Protein AF-A0A3C0AX82-F1 (afdb_monomer)

Mean predicted aligned error: 7.78 Å

Solvent-accessible surface area (backbone atoms only — not comparable to full-atom values): 6079 Å² total; per-residue (Å²): 130,89,79,73,82,56,58,38,62,89,52,76,78,35,49,57,33,24,29,49,48,14,40,53,54,25,50,51,54,48,53,48,40,73,76,58,63,91,77,52,83,68,46,59,60,52,42,52,51,49,24,62,49,28,20,62,46,29,37,50,49,29,51,50,50,53,49,48,45,17,44,72,74,45,71,63,38,55,89,70,49,61,42,45,60,70,49,53,38,49,35,60,68,49,49,60,51,54,51,50,52,51,52,53,50,54,64,66,71,74,112

Structure (mmCIF, N/CA/C/O backbone):
data_AF-A0A3C0AX82-F1
#
_entry.id   AF-A0A3C0AX82-F1
#
loop_
_atom_site.group_PDB
_atom_site.id
_atom_site.type_symbol
_atom_site.label_atom_id
_atom_site.label_alt_id
_atom_site.label_comp_id
_atom_site.label_asym_id
_atom_site.label_entity_id
_atom_site.label_seq_id
_atom_site.pdbx_PDB_ins_code
_atom_site.Cartn_x
_atom_site.Cartn_y
_atom_site.Cartn_z
_atom_site.occupancy
_atom_site.B_iso_or_equiv
_atom_site.auth_seq_id
_atom_site.auth_comp_id
_atom_site.auth_asym_id
_atom_site.auth_atom_id
_atom_site.pdbx_PDB_model_num
ATOM 1 N N . MET A 1 1 ? 0.454 -14.428 26.352 1.00 38.12 1 MET A N 1
ATOM 2 C CA . MET A 1 1 ? 1.310 -13.287 25.955 1.00 38.12 1 MET A CA 1
ATOM 3 C C . MET A 1 1 ? 0.393 -12.098 25.739 1.00 38.12 1 MET A C 1
ATOM 5 O O . MET A 1 1 ? -0.574 -12.239 25.002 1.00 38.12 1 MET A O 1
ATOM 9 N N . ALA A 1 2 ? 0.595 -11.007 26.477 1.00 38.47 2 ALA A N 1
ATOM 10 C CA . ALA A 1 2 ? -0.322 -9.872 26.532 1.00 38.47 2 ALA A CA 1
ATOM 11 C C . ALA A 1 2 ? -0.467 -9.200 25.154 1.00 38.47 2 ALA A C 1
ATOM 13 O O . ALA A 1 2 ? 0.408 -8.457 24.718 1.00 38.47 2 ALA A O 1
ATOM 14 N N . SER A 1 3 ? -1.576 -9.483 24.466 1.00 45.34 3 SER A N 1
ATOM 15 C CA . SER A 1 3 ? -2.014 -8.754 23.276 1.00 45.34 3 SER A CA 1
ATOM 16 C C . SER A 1 3 ? -2.615 -7.428 23.740 1.00 45.34 3 SER A C 1
ATOM 18 O O . SER A 1 3 ? -3.822 -7.289 23.919 1.00 45.34 3 SER A O 1
ATOM 20 N N . GLY A 1 4 ? -1.747 -6.463 24.043 1.00 49.22 4 GLY A N 1
ATOM 21 C CA . GLY A 1 4 ? -2.165 -5.073 24.159 1.00 49.22 4 GLY A CA 1
ATOM 22 C C . GLY A 1 4 ? -2.664 -4.638 22.788 1.00 49.22 4 GLY A C 1
ATOM 23 O O . GLY A 1 4 ? -1.871 -4.504 21.857 1.00 49.22 4 GLY A O 1
ATOM 24 N N . SER A 1 5 ? -3.980 -4.491 22.644 1.00 58.19 5 SER A N 1
ATOM 25 C CA . SER A 1 5 ? -4.619 -3.957 21.443 1.00 58.19 5 SER A CA 1
ATOM 26 C C . SER A 1 5 ? -4.150 -2.513 21.229 1.00 58.19 5 SER A C 1
ATOM 28 O O . SER A 1 5 ? -4.819 -1.566 21.638 1.00 58.19 5 SER A O 1
ATOM 30 N N . ASN A 1 6 ? -3.002 -2.342 20.567 1.00 77.81 6 ASN A N 1
ATOM 31 C CA . ASN A 1 6 ? -2.493 -1.068 20.047 1.00 77.81 6 ASN A CA 1
ATOM 32 C C . ASN A 1 6 ? -3.287 -0.661 18.796 1.00 77.81 6 ASN A C 1
ATOM 34 O O . ASN A 1 6 ? -2.723 -0.397 17.729 1.00 77.81 6 ASN A O 1
ATOM 38 N N . SER A 1 7 ? -4.611 -0.696 18.919 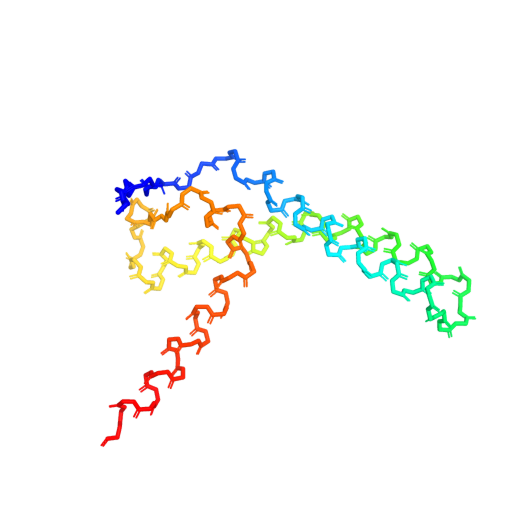1.00 84.75 7 SER A N 1
ATOM 39 C CA . SER A 1 7 ? -5.534 -0.236 17.897 1.00 84.75 7 SER A CA 1
ATOM 40 C C . SER A 1 7 ? -5.528 1.282 17.928 1.00 84.75 7 SER A C 1
ATOM 42 O O . SER A 1 7 ? -5.768 1.901 18.962 1.00 84.75 7 SER A O 1
ATOM 44 N N . VAL A 1 8 ? -5.189 1.879 16.797 1.00 91.44 8 VAL A N 1
ATOM 45 C CA . VAL A 1 8 ? -5.045 3.324 16.641 1.00 91.44 8 VAL A CA 1
ATOM 46 C C . VAL A 1 8 ? -5.840 3.775 15.427 1.00 91.44 8 VAL A C 1
ATOM 48 O O . VAL A 1 8 ? -6.063 3.005 14.489 1.00 91.44 8 VAL A O 1
ATOM 51 N N . HIS A 1 9 ? -6.267 5.034 15.432 1.00 90.94 9 HIS A N 1
ATOM 52 C CA . HIS A 1 9 ? -6.838 5.664 14.245 1.00 90.94 9 HIS A CA 1
ATOM 53 C C . HIS A 1 9 ? -5.760 5.930 13.200 1.00 90.94 9 HIS A C 1
ATOM 55 O O . HIS A 1 9 ? -4.564 5.961 13.509 1.00 90.94 9 HIS A O 1
ATOM 61 N N . PHE A 1 10 ? -6.196 6.186 11.968 1.00 89.69 10 PHE A N 1
ATOM 62 C CA . PHE A 1 10 ? -5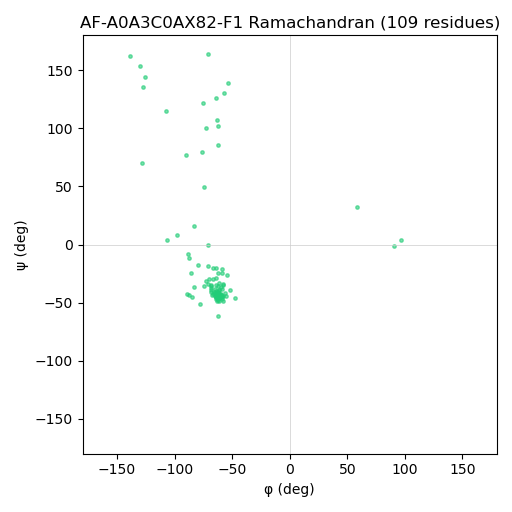.295 6.647 10.928 1.00 89.69 10 PHE A CA 1
ATOM 63 C C . PHE A 1 10 ? -4.576 7.933 11.361 1.00 89.69 10 PHE A C 1
ATOM 65 O O . PHE A 1 10 ? -5.180 8.911 11.802 1.00 89.69 10 PHE A O 1
ATOM 72 N N . GLN A 1 11 ? -3.257 7.934 11.209 1.00 91.69 11 GLN A N 1
ATOM 73 C CA . GLN A 1 11 ? -2.386 9.072 11.459 1.00 91.69 11 GLN A CA 1
ATOM 74 C C . GLN A 1 11 ? -1.548 9.322 10.210 1.00 91.69 11 GLN A C 1
ATOM 76 O O . GLN A 1 11 ? -1.076 8.383 9.571 1.00 91.69 11 GLN A O 1
ATOM 81 N N . LYS A 1 12 ? -1.270 10.595 9.906 1.00 89.94 12 LYS A N 1
ATOM 82 C CA . LYS A 1 12 ? -0.464 10.985 8.734 1.00 89.94 12 LYS A CA 1
ATOM 83 C C . LYS A 1 12 ? 0.909 10.303 8.694 1.00 89.94 12 LYS A C 1
ATOM 85 O O . LYS A 1 12 ? 1.441 10.071 7.616 1.00 89.94 12 LYS A O 1
ATOM 90 N N . LYS A 1 13 ? 1.456 9.916 9.853 1.00 91.56 13 LYS A N 1
ATOM 91 C CA . LYS A 1 13 ? 2.715 9.167 9.953 1.00 91.56 13 LYS A CA 1
ATOM 92 C C . LYS A 1 13 ? 2.690 7.820 9.222 1.00 91.56 13 LYS A C 1
ATOM 94 O O . LYS A 1 13 ? 3.754 7.321 8.906 1.00 91.56 13 LYS A O 1
ATOM 99 N N . PHE A 1 14 ? 1.526 7.228 8.947 1.00 92.88 14 PHE A N 1
ATOM 100 C CA . PHE A 1 14 ? 1.431 5.961 8.211 1.00 92.88 14 PHE A CA 1
ATOM 101 C C . PHE A 1 14 ? 1.574 6.128 6.697 1.00 92.88 14 PHE A C 1
ATOM 103 O O . PHE A 1 14 ? 1.929 5.168 6.019 1.00 92.88 14 PHE A O 1
ATOM 110 N N . LEU A 1 15 ? 1.408 7.351 6.176 1.00 93.56 15 LEU A N 1
ATOM 111 C CA . LEU A 1 15 ? 1.640 7.658 4.761 1.00 93.56 15 LEU A CA 1
ATOM 112 C C . LEU A 1 15 ? 3.073 7.317 4.338 1.00 93.56 15 LEU A C 1
ATOM 114 O O . LEU A 1 15 ? 3.281 6.840 3.227 1.00 93.56 15 LEU A O 1
ATOM 118 N N . ILE A 1 16 ? 4.054 7.495 5.236 1.00 93.12 16 ILE A N 1
ATOM 119 C CA . ILE A 1 16 ? 5.441 7.098 4.956 1.00 93.12 16 ILE A CA 1
ATOM 120 C C . ILE A 1 16 ? 5.564 5.585 4.767 1.00 93.12 16 ILE A C 1
ATOM 122 O O . ILE A 1 16 ? 6.328 5.138 3.924 1.00 93.12 16 ILE A O 1
ATOM 126 N N . GLY A 1 17 ? 4.771 4.797 5.499 1.00 92.06 17 GLY A N 1
ATOM 127 C CA . GLY A 1 17 ? 4.705 3.348 5.339 1.00 92.06 17 GLY A CA 1
ATOM 128 C C . GLY A 1 17 ? 4.222 2.958 3.954 1.00 92.06 17 GLY A C 1
ATOM 129 O O . GLY A 1 17 ? 4.821 2.109 3.306 1.00 92.06 17 GLY A O 1
ATOM 130 N N . TRP A 1 18 ? 3.183 3.636 3.470 1.00 95.56 18 TRP A N 1
ATOM 131 C CA . TRP A 1 18 ? 2.624 3.386 2.142 1.00 95.56 18 TRP A CA 1
ATOM 132 C C . TRP A 1 18 ? 3.589 3.812 1.037 1.00 95.56 18 TRP A C 1
ATOM 134 O O . TRP A 1 18 ? 3.763 3.088 0.064 1.00 95.56 18 TRP A O 1
ATOM 144 N N . ALA A 1 19 ? 4.284 4.935 1.213 1.00 93.00 19 ALA A N 1
ATOM 145 C CA . ALA A 1 19 ? 5.337 5.359 0.295 1.00 93.00 19 ALA A CA 1
ATOM 146 C C . ALA A 1 19 ? 6.500 4.347 0.251 1.00 93.00 19 ALA A C 1
ATOM 148 O O . ALA A 1 19 ? 6.944 3.970 -0.833 1.00 93.00 19 ALA A O 1
ATOM 149 N N . ILE A 1 20 ? 6.952 3.860 1.416 1.00 93.75 20 ILE A N 1
ATOM 150 C CA . ILE A 1 20 ? 7.987 2.819 1.518 1.00 93.75 20 ILE A CA 1
ATOM 151 C C . ILE A 1 20 ? 7.516 1.528 0.847 1.00 93.75 20 ILE A C 1
ATOM 153 O O . ILE A 1 20 ? 8.287 0.925 0.109 1.00 93.75 20 ILE A O 1
ATOM 157 N N . LEU A 1 21 ? 6.260 1.118 1.038 1.00 93.38 21 LEU A N 1
ATOM 158 C CA . LEU A 1 21 ? 5.698 -0.029 0.324 1.00 93.38 21 LEU A CA 1
ATOM 159 C C . LEU A 1 21 ? 5.767 0.164 -1.192 1.00 93.38 21 LEU A C 1
ATOM 161 O O . LEU A 1 21 ? 6.238 -0.731 -1.887 1.00 93.38 21 LEU A O 1
ATOM 165 N N . GLY A 1 22 ? 5.342 1.323 -1.702 1.00 91.75 22 GLY A N 1
ATOM 166 C CA . GLY A 1 22 ? 5.424 1.634 -3.131 1.00 91.75 22 GLY A CA 1
ATOM 167 C C . GLY A 1 22 ? 6.854 1.514 -3.662 1.00 91.75 22 GLY A C 1
ATOM 168 O O . GLY A 1 22 ? 7.073 0.907 -4.708 1.00 91.75 22 GLY A O 1
ATOM 169 N N . LEU A 1 23 ? 7.833 1.996 -2.892 1.00 92.62 23 LEU A N 1
ATOM 170 C CA . LEU A 1 23 ? 9.254 1.854 -3.207 1.00 92.62 23 LEU A CA 1
ATOM 171 C C . LEU A 1 23 ? 9.716 0.389 -3.185 1.00 92.62 23 LEU A C 1
ATOM 173 O O . LEU A 1 23 ? 10.414 -0.028 -4.102 1.00 92.62 23 LEU A O 1
ATOM 177 N N . VAL A 1 24 ? 9.316 -0.409 -2.191 1.00 92.88 24 VAL A N 1
ATOM 178 C CA . VAL A 1 24 ? 9.662 -1.841 -2.108 1.00 92.88 24 VAL A CA 1
ATOM 179 C C . VAL A 1 24 ? 9.101 -2.614 -3.304 1.00 92.88 24 VAL A C 1
ATOM 181 O O . VAL A 1 24 ? 9.829 -3.394 -3.916 1.00 92.88 24 VAL A O 1
ATOM 184 N N . PHE A 1 25 ? 7.843 -2.368 -3.685 1.00 89.94 25 PHE A N 1
ATOM 185 C CA . PHE A 1 25 ? 7.244 -2.971 -4.880 1.00 89.94 25 PHE A CA 1
ATOM 186 C C . PHE A 1 25 ? 7.964 -2.538 -6.158 1.00 89.94 25 PHE A C 1
ATOM 188 O O . PHE A 1 25 ? 8.300 -3.382 -6.987 1.00 89.94 25 PHE A O 1
ATOM 195 N N . GLY A 1 26 ? 8.248 -1.242 -6.300 1.00 88.56 26 GLY A N 1
ATOM 196 C CA . GLY A 1 26 ? 8.972 -0.721 -7.456 1.00 88.56 26 GLY A CA 1
ATOM 197 C C . GLY A 1 26 ? 10.382 -1.302 -7.578 1.00 88.56 26 GLY A C 1
ATOM 198 O O . GLY A 1 26 ? 10.767 -1.756 -8.653 1.00 88.56 26 GLY A O 1
ATOM 199 N N . LEU A 1 27 ? 11.131 -1.379 -6.475 1.00 89.38 27 LEU A N 1
ATOM 200 C CA . LEU A 1 27 ? 12.445 -2.026 -6.455 1.00 89.38 27 LEU A CA 1
ATOM 201 C C . LEU A 1 27 ? 12.359 -3.512 -6.807 1.00 89.38 27 LEU A C 1
ATOM 203 O O . LEU A 1 27 ? 13.215 -4.001 -7.536 1.00 89.38 27 LEU A O 1
ATOM 207 N N . GLY A 1 28 ? 11.327 -4.222 -6.343 1.00 87.75 28 GLY A N 1
ATOM 208 C CA . GLY A 1 28 ? 11.091 -5.616 -6.725 1.00 87.75 28 GLY A CA 1
ATOM 209 C C . GLY A 1 28 ? 10.918 -5.792 -8.236 1.00 87.75 28 GLY A C 1
ATOM 210 O O . GLY A 1 28 ? 11.537 -6.681 -8.818 1.00 87.75 28 GLY A O 1
ATOM 211 N N . ILE A 1 29 ? 10.145 -4.912 -8.881 1.00 86.06 29 ILE A N 1
ATOM 212 C CA . ILE A 1 29 ? 9.954 -4.905 -10.343 1.00 86.06 29 ILE A CA 1
ATOM 213 C C . ILE A 1 29 ? 11.271 -4.595 -11.065 1.00 86.06 29 ILE A C 1
ATOM 215 O O . ILE A 1 29 ? 11.619 -5.259 -12.038 1.00 86.06 29 ILE A O 1
ATOM 219 N N . LEU A 1 30 ? 12.033 -3.622 -10.565 1.00 85.12 30 LEU A N 1
ATOM 220 C CA . LEU A 1 30 ? 13.323 -3.243 -11.137 1.00 85.12 30 LEU A CA 1
ATOM 221 C C . LEU A 1 30 ? 14.353 -4.372 -11.051 1.00 85.12 30 LEU A C 1
ATOM 223 O O . LEU A 1 30 ? 15.021 -4.668 -12.039 1.00 85.12 30 LEU A O 1
ATOM 227 N N . ILE A 1 31 ? 14.449 -5.037 -9.900 1.00 85.56 31 ILE A N 1
ATOM 228 C CA . ILE A 1 31 ? 15.314 -6.209 -9.723 1.00 85.56 31 ILE A CA 1
ATOM 229 C C . ILE A 1 31 ? 14.865 -7.348 -10.645 1.00 85.56 31 ILE A C 1
ATOM 231 O O . ILE A 1 31 ? 15.709 -7.998 -11.257 1.00 85.56 31 ILE A O 1
AT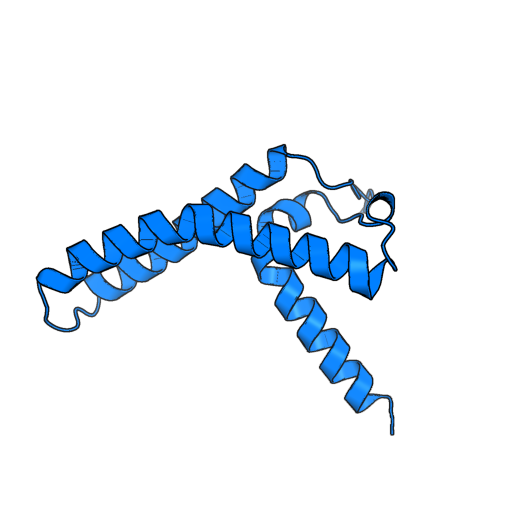OM 235 N N . TYR A 1 32 ? 13.555 -7.581 -10.772 1.00 84.25 32 TYR A N 1
ATOM 236 C CA . TYR A 1 32 ? 13.018 -8.626 -11.643 1.00 84.25 32 TYR A CA 1
ATOM 237 C C . TYR A 1 32 ? 13.435 -8.425 -13.106 1.00 84.25 32 TYR A C 1
ATOM 239 O O . TYR A 1 32 ? 13.947 -9.361 -13.722 1.00 84.25 32 TYR A O 1
ATOM 247 N N . GLU A 1 33 ? 13.315 -7.204 -13.633 1.00 81.88 33 GLU A N 1
ATOM 248 C CA . GLU A 1 33 ? 13.771 -6.909 -14.996 1.00 81.88 33 GLU A CA 1
ATOM 249 C C . GLU A 1 33 ? 15.289 -7.057 -15.141 1.00 81.88 33 GLU A C 1
ATOM 251 O O . GLU A 1 33 ? 15.765 -7.569 -16.150 1.00 81.88 33 GLU A O 1
ATOM 256 N N . MET A 1 34 ? 16.073 -6.649 -14.137 1.00 79.69 34 MET A N 1
ATOM 257 C CA . MET A 1 34 ? 17.531 -6.814 -14.184 1.00 79.69 34 MET A CA 1
ATOM 258 C C . MET A 1 34 ? 17.957 -8.286 -14.264 1.00 79.69 34 MET A C 1
ATOM 260 O O . MET A 1 34 ? 18.979 -8.588 -14.878 1.00 79.69 34 MET A O 1
ATOM 264 N N . ILE A 1 35 ? 17.198 -9.197 -13.647 1.00 83.19 35 ILE A N 1
ATOM 265 C CA . ILE A 1 35 ? 17.497 -10.637 -13.634 1.00 83.19 35 ILE A CA 1
ATOM 266 C C . ILE A 1 35 ? 16.999 -11.324 -14.911 1.00 83.19 35 ILE A C 1
ATOM 268 O O . ILE A 1 35 ? 17.660 -12.233 -15.412 1.00 83.19 35 ILE A O 1
ATOM 272 N N . SER A 1 36 ? 15.847 -10.907 -15.438 1.00 76.31 36 SER A N 1
ATOM 273 C CA . SER A 1 36 ? 15.231 -11.482 -16.637 1.00 76.31 36 SER A CA 1
ATOM 274 C C . SER A 1 36 ? 14.879 -10.382 -17.644 1.00 76.31 36 SER A C 1
ATOM 276 O O . SER A 1 36 ? 13.695 -10.106 -17.860 1.00 76.31 36 SER A O 1
ATOM 278 N N . PRO A 1 37 ? 15.888 -9.753 -18.272 1.00 71.12 37 PRO A N 1
ATOM 279 C CA . PRO A 1 37 ? 15.661 -8.622 -19.155 1.00 71.12 37 PRO A CA 1
ATOM 280 C C . PRO A 1 37 ? 14.852 -9.047 -20.377 1.00 71.12 37 PRO A C 1
ATOM 282 O O . PRO A 1 37 ? 15.241 -9.944 -21.127 1.00 71.12 37 PRO A O 1
ATOM 285 N N . SER A 1 38 ? 13.749 -8.345 -20.619 1.00 69.44 38 SER A N 1
ATOM 286 C CA . SER A 1 38 ? 12.865 -8.562 -21.770 1.00 69.44 38 SER A CA 1
ATOM 287 C C . SER A 1 38 ? 13.480 -8.127 -23.115 1.00 69.44 38 SER A C 1
ATOM 289 O O . SER A 1 38 ? 12.867 -8.299 -24.167 1.00 69.44 38 SER A O 1
ATOM 291 N N . GLY A 1 39 ? 14.713 -7.600 -23.104 1.00 61.25 39 GLY A N 1
ATOM 292 C CA . GLY A 1 39 ? 15.508 -7.290 -24.298 1.00 61.25 39 GLY A CA 1
ATOM 293 C C . GLY A 1 39 ? 15.452 -5.833 -24.776 1.00 61.25 39 GLY A C 1
ATOM 294 O O . GLY A 1 39 ? 16.067 -5.512 -25.790 1.00 61.25 39 GLY A O 1
ATOM 295 N N . SER A 1 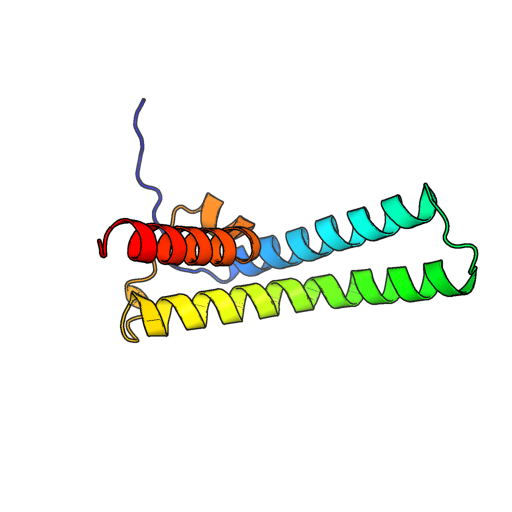40 ? 14.775 -4.929 -24.061 1.00 58.53 40 SER A N 1
ATOM 296 C CA . SER A 1 40 ? 14.703 -3.502 -24.411 1.00 58.53 40 SER A CA 1
ATOM 297 C C . SER A 1 40 ? 15.540 -2.639 -23.459 1.00 58.53 40 SER A C 1
ATOM 299 O O . SER A 1 40 ? 15.204 -2.496 -22.287 1.00 58.53 40 SER A O 1
ATOM 301 N N . PHE A 1 41 ? 16.604 -1.992 -23.955 1.00 53.88 41 PHE A N 1
ATOM 302 C CA . PHE A 1 41 ? 17.372 -0.987 -23.191 1.00 53.88 41 PHE A CA 1
ATOM 303 C C . PHE A 1 41 ? 16.535 0.261 -22.832 1.00 53.88 41 PHE A C 1
ATOM 305 O O . PHE A 1 41 ? 16.848 0.945 -21.859 1.00 53.88 41 PHE A O 1
ATOM 312 N N . ASN A 1 42 ? 15.431 0.517 -23.550 1.00 60.34 42 ASN A N 1
ATOM 313 C CA . ASN A 1 42 ? 14.421 1.510 -23.156 1.00 60.34 42 ASN A CA 1
ATOM 314 C C . ASN A 1 42 ? 13.591 1.062 -21.934 1.00 60.34 42 ASN A C 1
ATOM 316 O O . ASN A 1 42 ? 12.999 1.906 -21.265 1.00 60.34 42 ASN A O 1
ATOM 320 N N . GLY A 1 43 ? 13.586 -0.235 -21.605 1.00 64.12 43 GLY A N 1
ATOM 321 C CA . GLY A 1 43 ? 12.810 -0.805 -20.503 1.00 64.12 43 GLY A CA 1
ATOM 322 C C . GLY A 1 43 ? 13.302 -0.378 -19.120 1.00 64.12 43 GLY A C 1
ATOM 323 O O . GLY A 1 43 ? 12.490 -0.120 -18.241 1.00 64.12 43 GLY A O 1
ATOM 324 N N . ILE A 1 44 ? 14.613 -0.198 -18.914 1.00 71.62 44 ILE A N 1
ATOM 325 C CA . ILE A 1 44 ? 15.145 0.208 -17.596 1.00 71.62 44 ILE A CA 1
ATOM 326 C C . ILE A 1 44 ? 14.694 1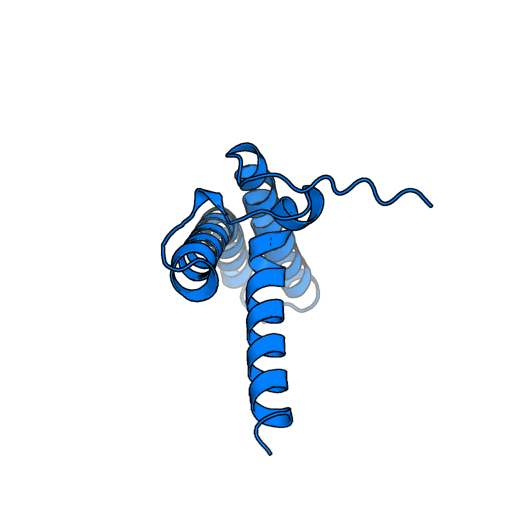.632 -17.237 1.00 71.62 44 ILE A C 1
ATOM 328 O O . ILE A 1 44 ? 14.293 1.882 -16.101 1.00 71.62 44 ILE A O 1
ATOM 332 N N . GLY A 1 45 ? 14.722 2.561 -18.200 1.00 74.06 45 GLY A N 1
ATOM 333 C CA . GLY A 1 45 ? 14.245 3.933 -17.995 1.00 74.06 45 GLY A CA 1
ATOM 334 C C . GLY A 1 45 ? 12.745 3.989 -17.695 1.00 74.06 45 GLY A C 1
ATOM 335 O O . GLY A 1 45 ? 12.321 4.695 -16.780 1.00 74.06 45 GLY A O 1
ATOM 336 N N . GLU A 1 46 ? 11.954 3.190 -18.410 1.00 78.12 46 GLU A N 1
ATOM 337 C CA . GLU A 1 46 ? 10.515 3.040 -18.178 1.00 78.12 46 GLU A CA 1
ATOM 338 C C . GLU A 1 46 ? 10.216 2.432 -16.801 1.00 78.12 46 GLU A C 1
ATOM 340 O O . GLU A 1 46 ? 9.344 2.907 -16.077 1.00 78.12 46 GLU A O 1
ATOM 345 N N . ILE A 1 47 ? 10.997 1.442 -16.373 1.00 79.25 47 ILE A N 1
ATOM 346 C CA . ILE A 1 47 ? 10.834 0.825 -15.058 1.00 79.25 47 ILE A CA 1
ATOM 347 C C . ILE A 1 47 ? 11.202 1.790 -13.940 1.00 79.25 47 ILE A C 1
ATOM 349 O O . ILE A 1 47 ? 10.469 1.864 -12.959 1.00 79.25 47 ILE A O 1
ATOM 353 N N . ILE A 1 48 ? 12.270 2.577 -14.079 1.00 82.56 48 ILE A N 1
ATOM 354 C CA . ILE A 1 48 ? 12.598 3.626 -13.103 1.00 82.56 48 ILE A CA 1
ATOM 355 C C . ILE A 1 48 ? 11.447 4.634 -12.999 1.00 82.56 48 ILE A C 1
ATOM 357 O O . ILE A 1 48 ? 11.050 4.990 -11.887 1.00 82.56 48 ILE A O 1
ATOM 361 N N . ALA A 1 49 ? 10.862 5.050 -14.127 1.00 82.94 49 ALA A N 1
ATOM 362 C CA . ALA A 1 49 ? 9.677 5.905 -14.122 1.00 82.94 49 ALA A CA 1
ATOM 363 C C . ALA A 1 49 ? 8.496 5.230 -13.397 1.00 82.94 49 ALA A C 1
ATOM 365 O O . ALA A 1 49 ? 7.857 5.858 -12.550 1.00 82.94 49 ALA A O 1
ATOM 366 N N . ASN A 1 50 ? 8.268 3.936 -13.633 1.00 82.50 50 ASN A N 1
ATOM 367 C CA . ASN A 1 50 ? 7.243 3.156 -12.939 1.00 82.50 50 ASN A CA 1
ATOM 368 C C . ASN A 1 50 ? 7.500 3.070 -11.425 1.00 82.50 50 ASN A C 1
ATOM 370 O O . ASN A 1 50 ? 6.565 3.238 -10.644 1.00 82.50 50 ASN A O 1
ATOM 374 N N . VAL A 1 51 ? 8.750 2.885 -10.985 1.00 84.69 51 VAL A N 1
ATOM 375 C CA . VAL A 1 51 ? 9.120 2.908 -9.557 1.00 84.69 51 VAL A CA 1
ATOM 376 C C . VAL A 1 51 ? 8.791 4.262 -8.931 1.00 84.69 51 VAL A C 1
ATOM 378 O O . VAL A 1 51 ? 8.199 4.311 -7.852 1.00 84.69 51 VAL A O 1
ATOM 381 N N . ILE A 1 52 ? 9.127 5.363 -9.610 1.00 87.31 52 ILE A N 1
ATOM 382 C CA . ILE A 1 52 ? 8.844 6.721 -9.123 1.00 87.31 52 ILE A CA 1
ATOM 383 C C . ILE A 1 52 ? 7.335 6.947 -8.988 1.00 87.31 52 ILE A C 1
ATOM 385 O O . ILE A 1 52 ? 6.902 7.534 -7.999 1.00 87.31 52 ILE A O 1
ATOM 389 N N . VAL A 1 53 ? 6.533 6.459 -9.938 1.00 88.75 53 VAL A N 1
ATOM 390 C CA . VAL A 1 53 ? 5.064 6.583 -9.920 1.00 88.75 53 VAL A CA 1
ATOM 391 C C . VAL A 1 53 ? 4.417 5.665 -8.875 1.00 88.75 53 VAL A C 1
ATOM 393 O O . VAL A 1 53 ? 3.403 6.032 -8.277 1.00 88.75 53 VAL A O 1
ATOM 396 N N . LEU A 1 54 ? 5.009 4.504 -8.584 1.00 89.50 54 LEU A N 1
ATOM 397 C CA . LEU A 1 54 ? 4.492 3.559 -7.589 1.00 89.50 54 LEU A CA 1
ATOM 398 C C . LEU A 1 54 ? 4.498 4.115 -6.164 1.00 89.50 54 LEU A C 1
ATOM 400 O O . LEU A 1 54 ? 3.634 3.746 -5.371 1.00 89.50 54 LEU A O 1
ATOM 404 N N . ILE A 1 55 ? 5.417 5.022 -5.830 1.00 89.50 55 ILE A N 1
ATOM 405 C CA . ILE A 1 55 ? 5.485 5.648 -4.500 1.00 89.50 55 ILE A CA 1
ATOM 406 C C . ILE A 1 55 ? 4.214 6.470 -4.195 1.00 89.50 55 ILE A C 1
ATOM 408 O O . ILE A 1 55 ? 3.494 6.115 -3.256 1.00 89.50 55 ILE A O 1
ATOM 412 N N . PRO A 1 56 ? 3.870 7.531 -4.957 1.00 92.44 56 PRO A N 1
ATOM 413 C CA . PRO A 1 56 ? 2.613 8.248 -4.763 1.00 92.44 56 PRO A CA 1
ATOM 414 C C . PRO A 1 56 ? 1.399 7.378 -5.112 1.00 92.44 56 PRO A C 1
ATOM 416 O O . PRO A 1 56 ? 0.352 7.528 -4.482 1.00 92.44 56 PRO A O 1
ATOM 419 N N . GLY A 1 57 ? 1.538 6.434 -6.050 1.00 91.19 57 GLY A N 1
ATOM 420 C CA . GLY A 1 57 ? 0.488 5.477 -6.398 1.00 91.19 57 GLY A CA 1
ATOM 421 C C . GLY A 1 57 ? 0.047 4.630 -5.205 1.00 91.19 57 GLY A C 1
ATOM 422 O O . GLY A 1 57 ? -1.149 4.511 -4.946 1.00 91.19 57 GLY A O 1
ATOM 423 N N . MET A 1 58 ? 0.992 4.116 -4.416 1.00 94.12 58 MET A N 1
ATOM 424 C CA . MET A 1 58 ? 0.696 3.321 -3.222 1.00 94.12 58 MET A CA 1
ATOM 425 C C . MET A 1 58 ? 0.049 4.159 -2.113 1.00 94.12 58 MET A C 1
ATOM 427 O O . MET A 1 58 ? -0.848 3.686 -1.413 1.00 94.12 58 MET A O 1
ATOM 431 N N . VAL A 1 59 ? 0.450 5.426 -1.978 1.00 93.62 59 VAL A N 1
ATOM 432 C CA . VAL A 1 59 ? -0.205 6.366 -1.058 1.00 93.62 59 VAL A CA 1
ATOM 433 C C . VAL A 1 59 ? -1.656 6.618 -1.480 1.00 93.62 59 VAL A C 1
ATOM 435 O O . VAL A 1 59 ? -2.559 6.556 -0.643 1.00 93.62 59 VAL A O 1
ATOM 438 N N . GLY A 1 60 ? -1.891 6.851 -2.774 1.00 92.50 60 GLY A N 1
ATOM 439 C CA . GLY A 1 60 ? -3.229 7.014 -3.341 1.00 92.50 60 GLY A CA 1
ATOM 440 C C . GLY A 1 60 ? -4.095 5.766 -3.160 1.00 92.50 60 GLY A C 1
ATOM 441 O O . GLY A 1 60 ? -5.229 5.870 -2.695 1.00 92.50 60 GLY A O 1
ATOM 442 N N . ALA A 1 61 ? -3.543 4.582 -3.436 1.00 92.12 61 ALA A N 1
ATOM 443 C CA . ALA A 1 61 ? -4.215 3.301 -3.229 1.00 92.12 61 ALA A CA 1
ATOM 444 C C . ALA A 1 61 ? -4.604 3.091 -1.757 1.00 92.12 61 ALA A C 1
ATOM 446 O O . ALA A 1 61 ? -5.740 2.716 -1.469 1.00 92.12 61 ALA A O 1
ATOM 447 N N . GLY A 1 62 ? -3.705 3.401 -0.818 1.00 92.06 62 GLY A N 1
ATOM 448 C CA . GLY A 1 62 ? -4.003 3.370 0.615 1.00 92.06 62 GLY A CA 1
ATOM 449 C C . GLY A 1 62 ? -5.120 4.330 1.016 1.00 92.06 62 GLY A C 1
ATOM 450 O O . GLY A 1 62 ? -6.018 3.954 1.771 1.00 92.06 62 GLY A O 1
ATOM 451 N N . GLY A 1 63 ? -5.109 5.546 0.463 1.00 91.44 63 GLY A N 1
ATOM 452 C CA . GLY A 1 63 ? -6.171 6.531 0.662 1.00 91.44 63 GLY A CA 1
ATOM 453 C C . GLY A 1 63 ? -7.526 6.037 0.154 1.00 91.44 63 GLY A C 1
ATOM 454 O O . GLY A 1 63 ? -8.517 6.132 0.873 1.00 91.44 63 GLY A O 1
ATOM 455 N N . LEU A 1 64 ? -7.566 5.441 -1.040 1.00 91.00 64 LEU A N 1
ATOM 456 C CA . LEU A 1 64 ? -8.777 4.826 -1.589 1.00 91.00 64 LEU A CA 1
ATOM 457 C C . LEU A 1 64 ? -9.270 3.665 -0.721 1.00 91.00 64 LEU A C 1
ATOM 459 O O . LEU A 1 64 ? -10.460 3.596 -0.435 1.00 91.00 64 LEU A O 1
ATOM 463 N N . CYS A 1 65 ? -8.374 2.796 -0.246 1.00 91.31 65 CYS A N 1
ATOM 464 C CA . CYS A 1 65 ? -8.732 1.716 0.677 1.00 91.31 65 CYS A CA 1
ATOM 465 C C . CYS A 1 65 ? -9.375 2.266 1.959 1.00 91.31 65 CYS A C 1
ATOM 467 O O . CYS A 1 65 ? -10.423 1.784 2.380 1.00 91.31 65 CYS A O 1
ATOM 469 N N . PHE A 1 66 ? -8.800 3.330 2.530 1.00 90.00 66 PHE A N 1
ATOM 470 C CA . PHE A 1 66 ? -9.314 3.958 3.747 1.00 90.00 66 PHE A CA 1
ATOM 471 C C . PHE A 1 66 ? -10.688 4.592 3.516 1.00 90.00 66 PHE A C 1
ATOM 473 O O . PHE A 1 66 ? -11.585 4.462 4.351 1.00 90.00 66 PHE A O 1
ATOM 480 N N . LEU A 1 67 ? -10.871 5.241 2.362 1.00 90.25 67 LEU A N 1
ATOM 481 C CA . LEU A 1 67 ? -12.162 5.783 1.948 1.00 90.25 67 LEU A CA 1
ATOM 482 C C . LEU A 1 67 ? -13.210 4.678 1.802 1.00 90.25 67 LEU A C 1
ATOM 484 O O . LEU A 1 67 ? -14.311 4.818 2.328 1.00 90.25 67 LEU A O 1
ATOM 488 N N . LEU A 1 68 ? -12.864 3.572 1.142 1.00 89.12 68 LEU A N 1
ATOM 489 C CA . LEU A 1 68 ? -13.757 2.428 0.967 1.00 89.12 68 LEU A CA 1
ATOM 490 C C . LEU A 1 68 ? -14.133 1.790 2.306 1.00 89.12 68 LEU A C 1
ATOM 492 O O . LEU A 1 68 ? -15.308 1.513 2.523 1.00 89.12 68 LEU A O 1
ATOM 496 N N . GLU A 1 69 ? -13.184 1.589 3.222 1.00 88.25 69 GLU A N 1
ATOM 497 C CA . GLU A 1 69 ? -13.487 1.048 4.552 1.00 88.25 69 GLU A CA 1
ATOM 498 C C . GLU A 1 69 ? -14.391 1.988 5.350 1.00 88.25 69 GLU A C 1
ATOM 500 O O . GLU A 1 69 ? -15.422 1.564 5.872 1.00 88.25 69 GLU A O 1
ATOM 505 N N . GLY A 1 70 ? -14.054 3.277 5.393 1.00 87.38 70 GLY A N 1
ATOM 506 C CA . GLY A 1 70 ? -14.853 4.262 6.110 1.00 87.38 70 GLY A CA 1
ATOM 507 C C . GLY A 1 70 ? -16.272 4.394 5.557 1.00 87.38 70 GLY A C 1
ATOM 508 O O . GLY A 1 70 ? -17.217 4.503 6.336 1.00 87.38 70 GLY A O 1
ATOM 509 N N . LEU A 1 71 ? -16.444 4.339 4.233 1.00 89.12 71 LEU A N 1
ATOM 510 C CA . LEU A 1 71 ? -17.749 4.459 3.578 1.00 89.12 71 LEU A CA 1
ATOM 511 C C . LEU A 1 71 ? -18.574 3.171 3.649 1.00 89.12 71 LEU A C 1
ATOM 513 O O . LEU A 1 71 ? -19.738 3.221 4.038 1.00 89.12 71 LEU A O 1
ATOM 517 N N . ILE A 1 72 ? -17.991 2.034 3.267 1.00 85.44 72 ILE A N 1
ATOM 518 C CA . ILE A 1 72 ? -18.723 0.773 3.081 1.00 85.44 72 ILE A CA 1
ATOM 519 C C . ILE A 1 72 ? -18.863 0.022 4.404 1.00 85.44 72 ILE A C 1
ATOM 521 O O . ILE A 1 72 ? -19.942 -0.469 4.717 1.00 85.44 72 ILE A O 1
ATOM 525 N N . ILE A 1 73 ? -17.782 -0.077 5.181 1.00 82.75 73 ILE A N 1
ATOM 526 C CA . ILE A 1 73 ? -17.756 -0.894 6.402 1.00 82.75 73 ILE A CA 1
ATOM 527 C C . ILE A 1 73 ? -18.252 -0.076 7.599 1.00 82.75 73 ILE A C 1
ATOM 529 O O . ILE A 1 73 ? -19.062 -0.569 8.379 1.00 82.75 73 ILE A O 1
ATOM 533 N N . CYS A 1 74 ? -17.812 1.179 7.728 1.00 83.88 74 CYS A N 1
ATO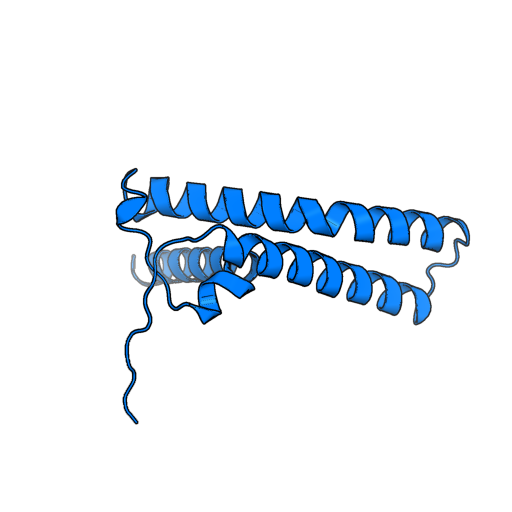M 534 C CA . CYS A 1 74 ? -18.181 2.051 8.852 1.00 83.88 74 CYS A CA 1
ATOM 535 C C . CYS A 1 74 ? -19.335 3.024 8.541 1.00 83.88 74 CYS A C 1
ATOM 537 O O . CYS A 1 74 ? -19.612 3.919 9.339 1.00 83.88 74 CYS A O 1
ATOM 539 N N . GLY A 1 75 ? -20.002 2.905 7.386 1.00 84.38 75 GLY A N 1
ATOM 540 C CA . GLY A 1 75 ? -21.186 3.711 7.052 1.00 84.38 75 GLY A CA 1
ATOM 541 C C . GLY A 1 75 ? -20.952 5.229 7.058 1.00 84.38 75 GLY A C 1
ATOM 542 O O . GLY A 1 75 ? -21.836 5.992 7.442 1.00 84.38 75 GLY A O 1
ATOM 543 N N . GLY A 1 76 ? -19.746 5.677 6.700 1.00 81.31 76 GLY A N 1
ATOM 544 C CA . GLY A 1 76 ? -19.333 7.084 6.706 1.00 81.31 76 GLY A CA 1
ATOM 545 C C . GLY A 1 76 ? -18.704 7.566 8.019 1.00 81.31 76 GLY A C 1
ATOM 546 O O . GLY A 1 76 ? -18.274 8.719 8.105 1.00 81.31 76 GLY A O 1
ATOM 547 N N . ARG A 1 77 ? -18.593 6.711 9.042 1.00 84.94 77 ARG A N 1
ATOM 548 C CA . ARG A 1 77 ? -17.973 7.057 10.331 1.00 84.94 77 ARG A CA 1
ATOM 549 C C . ARG A 1 77 ? -16.477 6.756 10.331 1.00 84.94 77 ARG A C 1
ATOM 551 O O . ARG A 1 77 ? -16.010 5.795 10.932 1.00 84.94 77 ARG A O 1
ATOM 558 N N . PHE A 1 78 ? -15.694 7.621 9.691 1.00 82.06 78 PHE A N 1
ATOM 559 C CA . PHE A 1 78 ? -14.230 7.478 9.612 1.00 82.06 78 PHE A CA 1
ATOM 560 C C . PHE A 1 78 ? -13.523 7.438 10.975 1.00 82.06 78 PHE A C 1
ATOM 562 O O . PHE A 1 78 ? -12.438 6.872 11.088 1.00 82.06 78 PHE A O 1
ATOM 569 N N . SER A 1 79 ? -14.134 8.009 12.017 1.00 83.12 79 SER A N 1
ATOM 570 C CA . SER A 1 79 ? -13.631 7.927 13.390 1.00 83.12 79 SER A CA 1
ATOM 571 C C . SER A 1 79 ? -13.679 6.513 13.962 1.00 83.12 79 SER A C 1
ATOM 573 O O . SER A 1 79 ? -12.972 6.242 14.916 1.00 83.12 79 SER A O 1
ATOM 575 N N . GLU A 1 80 ? -14.490 5.610 13.416 1.00 84.69 80 GLU A N 1
ATOM 576 C CA . GLU A 1 80 ? -14.588 4.227 13.899 1.00 84.69 80 GLU A CA 1
ATOM 577 C C . GLU A 1 80 ? -13.550 3.307 13.227 1.00 84.69 80 GLU A C 1
ATOM 579 O O . GLU A 1 80 ? -13.295 2.203 13.711 1.00 84.69 80 GLU A O 1
ATOM 584 N N . VAL A 1 81 ? -12.877 3.776 12.165 1.00 86.50 81 VAL A N 1
ATOM 585 C CA . VAL A 1 81 ? -11.824 3.015 11.480 1.00 86.50 81 VAL A CA 1
ATOM 586 C C . VAL A 1 81 ? -10.576 2.976 12.362 1.00 86.50 81 VAL A C 1
ATOM 588 O O . VAL A 1 81 ? -9.789 3.926 12.440 1.00 86.50 81 VAL A O 1
ATOM 591 N N . THR A 1 82 ? -10.403 1.848 13.041 1.00 90.44 82 THR A N 1
ATOM 592 C CA . THR A 1 82 ? -9.262 1.565 13.907 1.00 90.44 82 THR A CA 1
ATOM 593 C C . THR A 1 82 ? -8.633 0.246 13.509 1.00 90.44 82 THR A C 1
ATOM 595 O O . THR A 1 82 ? -9.31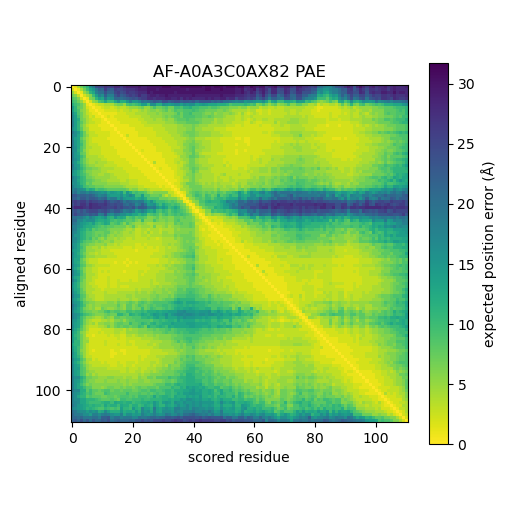7 -0.746 13.276 1.00 90.44 82 THR A O 1
ATOM 598 N N . HIS A 1 83 ? -7.306 0.243 13.449 1.00 88.81 83 HIS A N 1
ATOM 599 C CA . HIS A 1 83 ? -6.522 -0.958 13.193 1.00 88.81 83 HIS A CA 1
ATOM 600 C C . HIS A 1 83 ? -5.301 -0.977 14.090 1.00 88.81 83 HIS A C 1
ATOM 602 O O . HIS A 1 83 ? -4.874 0.057 14.608 1.00 88.81 83 HIS A O 1
ATOM 608 N N . SER A 1 84 ? -4.700 -2.155 14.229 1.00 90.44 84 SER A N 1
ATOM 609 C CA . SER A 1 84 ? -3.389 -2.280 14.857 1.00 90.44 84 SER A CA 1
ATOM 610 C C . SER A 1 84 ? -2.376 -1.354 14.181 1.00 90.44 84 SER A C 1
ATOM 612 O O . SER A 1 84 ? -2.339 -1.247 12.954 1.00 90.44 84 SER A O 1
ATOM 614 N N . GLN A 1 85 ? -1.520 -0.706 14.972 1.00 90.81 85 GLN A N 1
ATOM 615 C CA . GLN A 1 85 ? -0.518 0.229 14.458 1.00 90.81 85 GLN A CA 1
ATOM 616 C C . GLN A 1 85 ? 0.340 -0.361 13.327 1.00 90.81 85 GLN A C 1
ATOM 618 O O . GLN A 1 85 ? 0.643 0.348 12.370 1.00 90.81 85 GLN A O 1
ATOM 623 N N . TRP A 1 86 ? 0.728 -1.639 13.408 1.00 89.00 86 TRP A N 1
ATOM 624 C CA . TRP A 1 86 ? 1.529 -2.272 12.353 1.00 89.00 86 TRP A CA 1
ATOM 625 C C . TRP A 1 86 ? 0.726 -2.443 11.054 1.00 89.00 86 TRP A C 1
ATOM 627 O O . TRP A 1 86 ? 1.263 -2.238 9.968 1.00 89.00 86 TRP A O 1
ATOM 637 N N . PHE A 1 87 ? -0.569 -2.760 11.170 1.00 91.31 87 PHE A N 1
ATOM 638 C CA . PHE A 1 87 ? -1.457 -2.973 10.030 1.00 91.31 87 PHE A CA 1
ATOM 639 C C . PHE A 1 87 ? -1.592 -1.700 9.204 1.00 91.31 87 PHE A C 1
ATOM 641 O O . PHE A 1 87 ? -1.593 -1.765 7.981 1.00 91.31 87 PHE A O 1
ATOM 648 N N . TRP A 1 88 ? -1.599 -0.531 9.852 1.00 93.31 88 TRP A N 1
ATOM 649 C CA . TRP A 1 88 ? -1.602 0.742 9.142 1.00 93.31 88 TRP A CA 1
ATOM 650 C C . TRP A 1 88 ? -0.414 0.921 8.199 1.00 93.31 88 TRP A C 1
ATOM 652 O O . TRP A 1 88 ? -0.598 1.515 7.145 1.00 93.31 88 TRP A O 1
ATOM 662 N N . TYR A 1 89 ? 0.775 0.397 8.512 1.00 91.31 89 TYR A N 1
ATOM 663 C CA . TYR A 1 89 ? 1.931 0.500 7.611 1.00 91.31 89 TYR A CA 1
ATOM 664 C C . TYR A 1 89 ? 1.780 -0.352 6.352 1.00 91.31 89 TYR A C 1
ATOM 666 O O . TYR A 1 89 ? 2.304 0.027 5.310 1.00 91.31 89 TYR A O 1
ATOM 674 N N . VAL A 1 90 ? 1.052 -1.469 6.437 1.00 92.19 90 VAL A N 1
ATOM 675 C CA . VAL A 1 90 ? 0.857 -2.414 5.326 1.00 92.19 90 VAL A CA 1
ATOM 676 C C . VAL A 1 90 ? -0.542 -2.364 4.704 1.00 92.19 90 VAL A C 1
ATOM 678 O 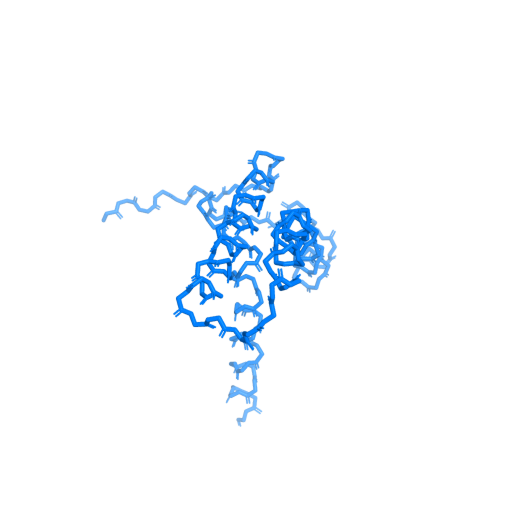O . VAL A 1 90 ? -0.874 -3.131 3.800 1.00 92.19 90 VAL A O 1
ATOM 681 N N . TYR A 1 91 ? -1.367 -1.440 5.184 1.00 92.50 91 TYR A N 1
ATOM 682 C CA . TYR A 1 91 ? -2.791 -1.329 4.901 1.00 92.50 91 TYR A CA 1
ATOM 683 C C . TYR A 1 91 ? -3.186 -1.423 3.414 1.00 92.50 91 TYR A C 1
ATOM 685 O O . TYR A 1 91 ? -4.089 -2.206 3.111 1.00 92.50 91 TYR A O 1
ATOM 693 N N . PRO A 1 92 ? -2.509 -0.735 2.468 1.00 91.06 92 PRO A N 1
ATOM 694 C CA . PRO A 1 92 ? -2.905 -0.741 1.057 1.00 91.06 92 PRO A CA 1
ATOM 695 C C . PRO A 1 92 ? -2.839 -2.131 0.412 1.00 91.06 92 PRO A C 1
ATOM 697 O O . PRO A 1 92 ? -3.541 -2.398 -0.556 1.00 91.06 92 PRO A O 1
ATOM 700 N N . VAL A 1 93 ? -2.004 -3.024 0.952 1.00 89.38 93 VAL A N 1
ATOM 701 C CA . VAL A 1 93 ? -1.796 -4.380 0.427 1.00 89.38 93 VAL A CA 1
ATOM 702 C C . VAL A 1 93 ? -2.787 -5.362 1.046 1.00 89.38 93 VAL A C 1
ATOM 704 O O . VAL A 1 93 ? -3.350 -6.209 0.356 1.00 89.38 93 VAL A O 1
ATOM 707 N N . PHE A 1 94 ? -3.021 -5.255 2.354 1.00 88.31 94 PHE A N 1
ATOM 708 C CA . PHE A 1 94 ? -3.847 -6.221 3.079 1.00 88.31 94 PHE A CA 1
ATOM 709 C C . PHE A 1 94 ? -5.342 -5.907 3.029 1.00 88.31 94 PHE A C 1
ATOM 711 O O . PHE A 1 94 ? -6.151 -6.824 3.166 1.00 88.31 94 PHE A O 1
ATOM 718 N N . PHE A 1 95 ? -5.737 -4.649 2.820 1.00 88.06 95 PHE A N 1
ATOM 719 C CA . PHE A 1 95 ? -7.151 -4.289 2.734 1.00 88.06 95 PHE A CA 1
ATOM 720 C C . PHE A 1 95 ? -7.882 -4.969 1.557 1.00 88.06 95 PHE A C 1
ATOM 722 O O . PHE A 1 95 ? -8.923 -5.584 1.804 1.00 88.06 95 PHE A O 1
ATOM 729 N N . PRO A 1 96 ? -7.354 -4.976 0.314 1.00 84.56 96 PRO A N 1
ATOM 730 C CA . PRO A 1 96 ? -7.982 -5.704 -0.792 1.00 84.56 96 PRO A CA 1
ATOM 731 C C . PRO A 1 96 ? -8.119 -7.203 -0.511 1.00 84.56 96 PRO A C 1
ATOM 733 O O . PRO A 1 96 ? -9.148 -7.802 -0.811 1.00 84.56 96 PRO A O 1
ATOM 736 N N . VAL A 1 97 ? -7.108 -7.798 0.130 1.00 84.81 97 VAL A N 1
ATOM 737 C CA . VAL A 1 97 ? -7.120 -9.209 0.534 1.00 84.81 97 VAL A CA 1
ATOM 738 C C . VAL A 1 97 ? -8.220 -9.462 1.568 1.00 84.81 97 VAL A C 1
ATOM 740 O O . VAL A 1 97 ? -9.021 -10.377 1.394 1.00 84.81 97 VAL A O 1
ATOM 743 N N . LYS A 1 98 ? -8.327 -8.615 2.600 1.00 83.62 98 LYS A N 1
ATOM 744 C CA . LYS A 1 98 ? -9.407 -8.662 3.603 1.00 83.62 98 LYS A CA 1
ATOM 745 C C . LYS A 1 98 ? -10.785 -8.595 2.940 1.00 83.62 98 LYS A C 1
ATOM 747 O O . LYS A 1 98 ? -11.671 -9.369 3.297 1.00 83.62 98 LYS A O 1
ATOM 752 N N . LEU A 1 99 ? -10.959 -7.699 1.970 1.00 83.75 99 LEU A N 1
ATOM 753 C CA . LEU A 1 99 ? -12.220 -7.521 1.253 1.00 83.75 99 LEU A CA 1
ATOM 754 C C . LEU A 1 99 ? -12.552 -8.745 0.386 1.00 83.75 99 LEU A C 1
ATOM 756 O O . LEU A 1 99 ? -13.683 -9.228 0.431 1.00 83.75 99 LEU A O 1
ATOM 760 N N . ALA A 1 100 ? -11.564 -9.297 -0.325 1.00 84.31 100 ALA A N 1
ATOM 761 C CA . ALA A 1 100 ? -11.717 -10.518 -1.113 1.00 84.31 100 ALA A CA 1
ATOM 762 C C . ALA A 1 100 ? -12.103 -11.722 -0.238 1.00 84.31 100 ALA A C 1
ATOM 764 O O . ALA A 1 100 ? -13.056 -12.429 -0.558 1.00 84.31 100 ALA A O 1
ATOM 765 N N . PHE A 1 101 ? -11.430 -11.921 0.901 1.00 84.50 101 PHE A N 1
ATOM 766 C CA . PHE A 1 101 ? -11.789 -12.979 1.851 1.00 84.50 101 PHE A CA 1
ATOM 767 C C . PHE A 1 101 ? -13.198 -12.794 2.421 1.00 84.50 101 PHE A C 1
ATOM 769 O O . PHE A 1 101 ? -13.939 -13.771 2.518 1.00 84.50 101 PHE A O 1
ATOM 776 N N . GLY A 1 102 ? -13.594 -11.561 2.757 1.00 81.38 102 GLY A N 1
ATOM 777 C CA . GLY A 1 102 ? -14.949 -11.262 3.228 1.00 81.38 102 GLY A CA 1
ATOM 778 C C . GLY A 1 102 ? -16.021 -11.609 2.192 1.00 81.38 102 GLY A C 1
ATOM 779 O O . GLY A 1 102 ? -17.011 -12.260 2.524 1.00 81.38 102 GLY A O 1
ATOM 780 N N . TRP A 1 103 ? -15.789 -11.252 0.927 1.00 80.69 103 TRP A N 1
ATOM 781 C CA . TRP A 1 103 ? -16.669 -11.614 -0.187 1.00 80.69 103 TRP A CA 1
ATOM 782 C C . TRP A 1 103 ? -16.769 -13.127 -0.385 1.00 80.69 103 TRP A C 1
ATOM 784 O O . TRP A 1 103 ? -17.873 -13.664 -0.469 1.00 80.69 103 TRP A O 1
ATOM 794 N N . VAL A 1 104 ? -15.633 -13.828 -0.415 1.00 82.88 104 VAL A N 1
ATOM 795 C CA . VAL A 1 104 ? -15.598 -15.291 -0.571 1.00 82.88 104 VAL A CA 1
ATOM 796 C C . VAL A 1 104 ? -16.345 -15.977 0.570 1.00 82.88 104 VAL A C 1
ATOM 798 O O . VAL A 1 104 ? -17.153 -16.869 0.321 1.00 82.88 104 VAL A O 1
ATOM 801 N N . PHE A 1 105 ? -16.127 -15.546 1.814 1.00 78.50 105 PHE A N 1
ATOM 802 C CA . PHE A 1 105 ? -16.804 -16.135 2.966 1.00 78.50 105 PHE A CA 1
ATOM 803 C C . PHE A 1 105 ? -18.313 -15.885 2.926 1.00 78.50 105 PHE A C 1
ATOM 805 O O . PHE A 1 105 ? -19.076 -16.818 3.145 1.00 78.50 105 PHE A O 1
ATOM 812 N N . SER A 1 106 ? -18.744 -14.673 2.559 1.00 79.19 106 SER A N 1
ATOM 813 C CA . SER A 1 106 ? -20.165 -14.344 2.387 1.00 79.19 106 SER A CA 1
ATOM 814 C C . SER A 1 106 ? -20.851 -15.215 1.331 1.00 79.19 106 SER A C 1
ATOM 816 O O . SER A 1 106 ? -22.012 -15.575 1.501 1.00 79.19 106 SER A O 1
ATOM 818 N N . LEU A 1 107 ? -20.157 -15.557 0.242 1.00 80.62 107 LEU A N 1
ATOM 819 C CA . LEU A 1 107 ? -20.691 -16.460 -0.782 1.00 80.62 107 LEU A CA 1
ATOM 820 C C . LEU A 1 107 ? -20.769 -17.912 -0.290 1.00 80.62 107 LEU A C 1
ATOM 822 O O . LEU A 1 107 ? -21.681 -18.640 -0.677 1.00 80.62 107 LEU A O 1
ATOM 826 N N . LEU A 1 108 ? -19.827 -18.336 0.557 1.00 78.88 108 LEU A N 1
ATOM 827 C CA . LEU A 1 108 ? -19.789 -19.689 1.116 1.00 78.88 108 LEU A CA 1
ATOM 828 C C . LEU A 1 108 ? -20.849 -19.918 2.202 1.00 78.88 108 LEU A C 1
ATOM 830 O O . LEU A 1 108 ? -21.389 -21.017 2.274 1.00 78.88 108 LEU A O 1
ATOM 834 N N . THR A 1 109 ? -21.157 -18.913 3.024 1.00 76.19 109 THR A N 1
ATOM 835 C CA . THR A 1 109 ? -22.153 -19.013 4.110 1.00 76.19 109 THR A CA 1
ATOM 836 C C . THR A 1 109 ? -23.582 -18.679 3.689 1.00 76.19 109 THR A C 1
ATOM 838 O O . THR A 1 109 ? -24.503 -18.899 4.467 1.00 76.19 109 THR A O 1
ATOM 841 N N . SER A 1 110 ? -23.793 -18.172 2.472 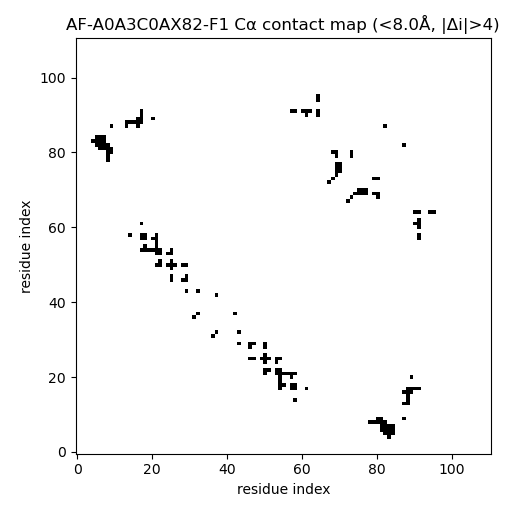1.00 68.31 110 SER A N 1
ATOM 842 C CA . SER A 1 110 ? -25.127 -17.877 1.928 1.00 68.31 110 SER A CA 1
ATOM 843 C C . SER A 1 110 ? -25.836 -19.102 1.305 1.00 68.31 110 SER A C 1
ATOM 845 O O . SER A 1 110 ? -26.792 -18.925 0.546 1.00 68.31 110 SER A O 1
ATOM 847 N N . LYS A 1 111 ? -25.378 -20.327 1.593 1.00 52.59 111 LYS A N 1
ATOM 848 C CA . LYS A 1 111 ? -26.032 -21.599 1.238 1.00 52.59 111 LYS A CA 1
ATOM 849 C C . LYS A 1 111 ? -26.541 -22.294 2.490 1.00 52.59 111 LYS A C 1
ATOM 851 O O . LYS A 1 111 ? -27.629 -22.896 2.392 1.00 52.59 111 LYS A O 1
#

Radius of gyration: 17.63 Å; Cα contacts (8 Å, |Δi|>4): 100; chains: 1; bounding box: 44×33×51 Å

Secondary structure (DSSP, 8-state):
------EEE--GGGHHHHHHHHHHHHHHHHHHHHHS--S-HHHHHHHHHHHHHHHHHHHHHHHHHHHHIIIIISTT-GGG-EEEHHHHHHHHHHHHHHHHHHHHHHHHH--

Sequence (111 aa):
MASGSNSVHFQKKFLIGWAILGLVFGLGILIYEMISPSGSFNGIGEIIANVIVLIPGMVGAGGLCFLLEGLIICGGRFSEVTHSQWFWYVYPVFFPVKLAFGWVFSLLTSK

pLDDT: mean 83.2, std 11.87, range [38.12, 95.56]

Foldseek 3Di:
DDPPQQKDADDPVLLVLQLVVLLVVLVVVLVVCVVPPPPDPVVNVVSVVSSVVSNVVSSVLLVVLLVCCCCPVVVVNSVVDIDHPVCSSVVSPCSVVVVVVVVVVVVVVVD

Nearest PDB structures (foldseek):
  4j2c-assembly2_C  TM=2.932E-01  e=3.426E+00  Homo sapiens
  1lvf-assembly1_A  TM=2.883E-01  e=9.461E+00  Rattus norvegicus